Protein AF-A0A967GQU5-F1 (afdb_monomer_lite)

Foldseek 3Di:
DDDDCDDPNHGDDDDPDDDPVQVVVVHDDDWDWDWDDDPRWIWIDTDQWIWTDDPVVRDIFIGRCVVCVPSPDGD

Secondary structure (DSSP, 8-state):
-PPPSEETTEE-PPPS---SHHHHTT--PPP--EEEEETTEEEEEETTEEEEE-TTT-SEEEEETTT-TT-----

Radius of gyration: 16.89 Å; chains: 1; bounding box: 31×32×46 Å

Sequence (75 aa):
GEDPETRKGKRIVPRAGISLRPILAGGRLPERPLFFEHEGNRAIRLGKWKLVWTNFDKRWELYDIKVDRSEINDL

pLDDT: mean 93.93, std 7.43, range [56.0, 98.62]

Structure (mmCIF, N/CA/C/O backbone):
data_AF-A0A967GQU5-F1
#
_entry.id   AF-A0A967GQU5-F1
#
loop_
_atom_site.group_PDB
_atom_site.id
_atom_site.type_symbol
_atom_site.label_atom_id
_atom_site.label_alt_id
_atom_site.label_comp_id
_atom_site.label_asym_id
_atom_site.label_entity_id
_atom_site.label_seq_id
_atom_site.pdbx_PDB_ins_code
_atom_site.Cartn_x
_atom_site.Cartn_y
_atom_site.Cartn_z
_atom_site.occupancy
_atom_site.B_iso_or_equiv
_atom_site.auth_seq_id
_atom_site.auth_comp_id
_atom_site.auth_asym_id
_atom_site.auth_atom_id
_atom_site.pdbx_PDB_model_num
ATOM 1 N N . GLY A 1 1 ? -18.536 -6.156 16.046 1.00 56.00 1 GLY A N 1
ATOM 2 C CA . GLY A 1 1 ? -18.309 -5.412 17.292 1.00 56.00 1 GLY A CA 1
ATOM 3 C C . GLY A 1 1 ? -18.104 -3.976 16.904 1.00 56.00 1 GLY A C 1
ATOM 4 O O . GLY A 1 1 ? -17.208 -3.724 16.105 1.00 56.00 1 GLY A O 1
ATOM 5 N N . GLU A 1 2 ? -18.990 -3.103 17.362 1.00 64.00 2 GLU A N 1
ATOM 6 C CA . GLU A 1 2 ? -18.906 -1.663 17.119 1.00 64.00 2 GLU A CA 1
ATOM 7 C C . GLU A 1 2 ? -17.694 -1.073 17.841 1.00 64.00 2 GLU A C 1
ATOM 9 O O . GLU A 1 2 ? -17.294 -1.565 18.901 1.00 64.00 2 GLU A O 1
ATOM 14 N N . ASP A 1 3 ? -17.082 -0.057 17.238 1.00 69.56 3 ASP A N 1
ATOM 15 C CA . ASP A 1 3 ? -16.015 0.689 17.890 1.00 69.56 3 ASP A CA 1
ATOM 16 C C . ASP A 1 3 ? -16.593 1.783 18.775 1.00 69.56 3 ASP A C 1
ATOM 18 O O . ASP A 1 3 ? -17.589 2.406 18.410 1.00 69.56 3 ASP A O 1
ATOM 22 N N . PRO A 1 4 ? -15.959 2.070 19.919 1.00 82.00 4 PRO A N 1
ATOM 23 C CA . PRO A 1 4 ? -16.385 3.183 20.744 1.00 82.00 4 PRO A CA 1
ATOM 24 C C . PRO A 1 4 ? -16.133 4.511 20.015 1.00 82.00 4 PRO A C 1
ATOM 26 O O . PRO A 1 4 ? -15.001 4.831 19.681 1.00 82.00 4 PRO A O 1
ATOM 29 N N . GLU A 1 5 ? -17.172 5.324 19.834 1.00 84.19 5 GLU A N 1
ATOM 30 C CA . GLU A 1 5 ? -17.071 6.705 19.317 1.00 84.19 5 GLU A CA 1
ATOM 31 C C . GLU A 1 5 ? -16.342 7.647 20.300 1.00 84.19 5 GLU A C 1
ATOM 33 O O . GLU A 1 5 ? -15.814 8.701 19.930 1.00 84.19 5 GLU A O 1
ATOM 38 N N . THR A 1 6 ? -16.305 7.270 21.583 1.00 88.62 6 THR A N 1
ATOM 39 C CA . THR A 1 6 ? -15.725 8.067 22.667 1.00 88.62 6 THR A CA 1
ATOM 40 C C . THR A 1 6 ? -14.879 7.223 23.614 1.00 88.62 6 THR A C 1
ATOM 42 O O . THR A 1 6 ? -15.170 6.061 23.897 1.00 88.62 6 THR A O 1
ATOM 45 N N . ARG A 1 7 ? -13.817 7.822 24.160 1.00 84.19 7 ARG A N 1
ATOM 46 C CA . ARG A 1 7 ? -12.998 7.224 25.219 1.00 84.19 7 ARG A CA 1
ATOM 47 C C . ARG A 1 7 ? -12.696 8.266 26.289 1.00 84.19 7 ARG A C 1
ATOM 49 O O . ARG A 1 7 ? -12.129 9.313 25.996 1.00 84.19 7 ARG A O 1
ATOM 56 N N . LYS A 1 8 ? -13.089 7.976 27.537 1.00 89.94 8 LYS A N 1
ATOM 57 C CA . LYS A 1 8 ? -12.990 8.906 28.685 1.00 89.94 8 LYS A CA 1
ATOM 58 C C . LYS A 1 8 ? -13.607 10.289 28.388 1.00 89.94 8 LYS A C 1
ATOM 60 O O . LYS A 1 8 ? -12.993 11.313 28.663 1.00 89.94 8 LYS A O 1
ATOM 65 N N . GLY A 1 9 ? -14.783 10.312 27.756 1.00 91.00 9 GLY A N 1
ATOM 66 C CA . GLY A 1 9 ? -15.492 11.549 27.400 1.00 91.00 9 GLY A CA 1
ATOM 67 C C . GLY A 1 9 ? -14.911 12.331 26.214 1.00 91.00 9 GLY A C 1
ATOM 68 O O . GLY A 1 9 ? -15.460 13.365 25.854 1.00 91.00 9 GLY A O 1
ATOM 69 N N . LYS A 1 10 ? -13.831 11.856 25.576 1.00 90.69 10 LYS A N 1
ATOM 70 C CA . LYS A 1 10 ? -13.262 12.470 24.367 1.00 90.69 10 LYS A CA 1
ATOM 71 C C . LYS A 1 10 ? -13.664 11.680 23.128 1.00 90.69 10 LYS A C 1
ATOM 73 O O . LYS A 1 10 ? -13.559 10.452 23.130 1.00 90.69 10 LYS A O 1
ATOM 78 N N . ARG A 1 11 ? -14.094 12.377 22.072 1.00 91.38 11 ARG A N 1
ATOM 79 C CA . ARG A 1 11 ? -14.333 11.773 20.754 1.00 91.38 11 ARG A CA 1
ATOM 80 C C . ARG A 1 11 ? -13.019 11.229 20.200 1.00 91.38 11 ARG A C 1
ATOM 82 O O . ARG A 1 11 ? -11.992 11.900 20.305 1.00 91.38 11 ARG A O 1
ATOM 89 N N . ILE A 1 12 ? -13.051 10.028 19.636 1.00 90.75 12 ILE A N 1
ATOM 90 C CA . ILE A 1 12 ? -11.871 9.417 19.021 1.00 90.75 12 ILE A CA 1
ATOM 91 C C . ILE A 1 12 ? -12.005 9.383 17.502 1.00 90.75 12 ILE A C 1
ATOM 93 O O . ILE A 1 12 ? -13.108 9.385 16.959 1.00 90.75 12 ILE A O 1
ATOM 97 N N . VAL A 1 13 ? -10.866 9.372 16.813 1.00 88.38 13 VAL A N 1
ATOM 98 C CA . VAL A 1 13 ? -10.836 9.154 15.365 1.00 88.38 13 VAL A CA 1
ATOM 99 C C . VAL A 1 13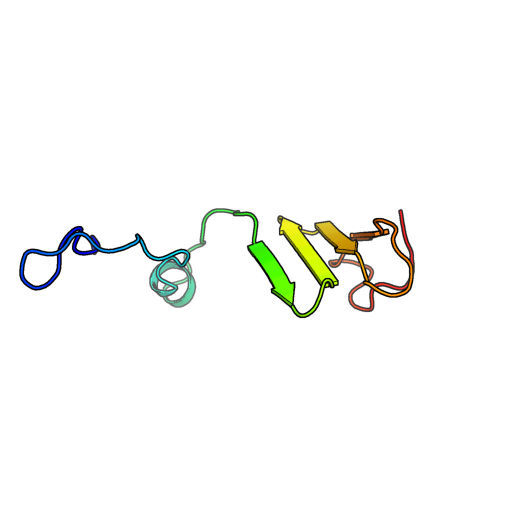 ? -11.235 7.698 15.098 1.00 88.38 13 VAL A C 1
ATOM 101 O O . VAL A 1 13 ? -10.656 6.802 15.725 1.00 88.38 13 VAL A O 1
ATOM 104 N N . PRO A 1 14 ? -12.197 7.435 14.194 1.00 87.62 14 PRO A N 1
ATOM 105 C CA . PRO A 1 14 ? -12.547 6.075 13.813 1.00 87.62 14 PRO A CA 1
ATOM 106 C C . PRO A 1 14 ? -11.329 5.316 13.288 1.00 87.62 14 PRO A C 1
ATOM 108 O O . PRO A 1 14 ? -10.469 5.878 12.606 1.00 87.62 14 PRO A O 1
ATOM 111 N N . ARG A 1 15 ? -11.250 4.015 13.575 1.00 87.94 15 ARG A N 1
ATOM 112 C CA . ARG A 1 15 ? -10.165 3.191 13.037 1.00 87.94 15 ARG A CA 1
ATOM 113 C C . ARG A 1 15 ? -10.264 3.123 11.511 1.00 87.94 15 ARG A C 1
ATOM 115 O O . ARG A 1 15 ? -11.326 2.869 10.955 1.00 87.94 15 ARG A O 1
ATOM 122 N N . ALA A 1 16 ? -9.127 3.258 10.834 1.00 89.00 16 ALA A N 1
ATOM 123 C CA . ALA A 1 16 ? -9.052 3.059 9.384 1.00 89.00 16 ALA A CA 1
ATOM 124 C C . ALA A 1 16 ? -9.126 1.571 8.974 1.00 89.00 16 ALA A C 1
ATOM 126 O O . ALA A 1 16 ? -9.283 1.250 7.795 1.00 89.00 16 ALA A O 1
ATOM 127 N N . GLY A 1 17 ? -8.941 0.656 9.933 1.00 90.69 17 GLY A N 1
ATOM 128 C CA . GLY A 1 17 ? -8.958 -0.791 9.723 1.00 90.69 17 GLY A CA 1
ATOM 129 C C . GLY A 1 17 ? -10.319 -1.431 9.999 1.00 90.69 17 GLY A C 1
ATOM 130 O O . GLY A 1 17 ? -11.154 -0.887 10.715 1.00 90.69 17 GLY A O 1
ATOM 131 N N . ILE A 1 18 ? -10.506 -2.641 9.477 1.00 91.44 18 ILE A N 1
ATOM 132 C CA . ILE A 1 18 ? -11.664 -3.498 9.760 1.00 91.44 18 ILE A CA 1
ATOM 133 C C . ILE A 1 18 ? -11.190 -4.821 10.363 1.00 91.44 18 ILE A C 1
ATOM 135 O O . ILE A 1 18 ? -10.032 -5.207 10.209 1.00 91.44 18 ILE A O 1
ATOM 139 N N . SER A 1 19 ? -12.076 -5.517 11.076 1.00 92.00 19 SER A N 1
ATOM 140 C CA . SER A 1 19 ? -11.734 -6.801 11.693 1.00 92.00 19 SER A CA 1
ATOM 141 C C . SER A 1 19 ? -11.372 -7.851 10.640 1.00 92.00 19 SER A C 1
ATOM 143 O O . SER A 1 19 ? -12.099 -8.014 9.667 1.00 92.00 19 SER A O 1
ATOM 145 N N . LEU A 1 20 ? -10.303 -8.620 10.874 1.00 94.75 20 LEU A N 1
ATOM 146 C CA . LEU A 1 20 ? -9.920 -9.760 10.026 1.00 94.75 20 LEU A CA 1
ATOM 147 C C . LEU A 1 20 ? -10.684 -11.053 10.352 1.00 94.75 20 LEU A C 1
ATOM 149 O O . LEU A 1 20 ? -10.590 -12.021 9.599 1.00 94.75 20 LEU A O 1
ATOM 153 N N . ARG A 1 21 ? -11.464 -11.077 11.445 1.00 96.06 21 ARG A N 1
ATOM 154 C CA . ARG A 1 21 ? -12.227 -12.260 11.883 1.00 96.06 21 ARG A CA 1
ATOM 155 C C . ARG A 1 21 ? -13.059 -12.913 10.767 1.00 96.06 21 ARG A C 1
ATOM 157 O O . ARG A 1 21 ? -13.021 -14.137 10.702 1.00 96.06 21 ARG A O 1
ATOM 164 N N . PRO A 1 22 ? -13.752 -12.167 9.878 1.00 95.75 22 PRO A N 1
ATOM 165 C CA . PRO A 1 22 ? -14.507 -12.780 8.789 1.00 95.75 22 PRO A CA 1
ATOM 166 C C . PRO A 1 22 ? -13.647 -13.657 7.873 1.00 95.75 22 PRO A C 1
ATOM 168 O O . PRO A 1 22 ? -14.068 -14.758 7.552 1.00 95.75 22 PRO A O 1
ATOM 171 N N . ILE A 1 23 ? -12.434 -13.223 7.500 1.00 96.25 23 ILE A N 1
ATOM 172 C CA . ILE A 1 23 ? -11.540 -14.022 6.635 1.00 96.25 23 ILE A CA 1
ATOM 173 C C . ILE A 1 23 ? -11.011 -15.240 7.382 1.00 96.25 23 ILE A C 1
ATOM 175 O O . ILE A 1 23 ? -10.956 -16.329 6.823 1.00 96.25 23 ILE A O 1
ATOM 179 N N . LEU A 1 24 ? -10.655 -15.075 8.659 1.00 96.94 24 LEU A N 1
ATOM 180 C CA . LEU A 1 24 ? -10.174 -16.184 9.488 1.00 96.94 24 LEU A CA 1
ATOM 181 C C . LEU A 1 24 ? -11.237 -17.281 9.671 1.00 96.94 24 LEU A C 1
ATOM 183 O O . LEU A 1 24 ? -10.888 -18.433 9.893 1.00 96.94 24 LEU A O 1
ATOM 187 N N . ALA A 1 25 ? -12.520 -16.933 9.542 1.00 97.44 25 ALA A N 1
ATOM 188 C CA . ALA A 1 25 ? -13.648 -17.860 9.564 1.00 97.44 25 ALA A CA 1
ATOM 189 C C . ALA A 1 25 ? -14.061 -18.377 8.164 1.00 97.44 25 ALA A C 1
ATOM 191 O O . ALA A 1 25 ? -15.155 -18.912 8.014 1.00 97.44 25 ALA A O 1
ATOM 192 N N . GLY A 1 26 ? -13.232 -18.190 7.127 1.00 97.75 26 GLY A N 1
ATOM 193 C CA . GLY A 1 26 ? -13.522 -18.623 5.750 1.00 97.75 26 GLY A CA 1
ATOM 194 C C . GLY A 1 26 ? -14.428 -17.678 4.947 1.00 97.75 26 GLY A C 1
ATOM 195 O O . GLY A 1 26 ? -14.800 -17.983 3.817 1.00 97.75 26 GLY A O 1
ATOM 196 N N . GLY A 1 27 ? -14.784 -16.523 5.511 1.00 97.38 27 GLY A N 1
ATOM 197 C CA . GLY A 1 27 ? -15.523 -15.463 4.833 1.00 97.38 27 GLY A CA 1
ATOM 198 C C . GLY A 1 27 ? -14.633 -14.544 3.990 1.00 97.38 27 GLY A C 1
ATOM 199 O O . GLY A 1 27 ? -13.479 -14.835 3.677 1.00 97.38 27 GLY A O 1
ATOM 200 N N . ARG A 1 28 ? -15.182 -13.386 3.612 1.00 95.75 28 ARG A N 1
ATOM 201 C CA . ARG A 1 28 ? -14.505 -12.369 2.789 1.00 95.75 28 ARG A CA 1
ATOM 202 C C . ARG A 1 28 ? -14.607 -11.003 3.458 1.00 95.75 28 ARG A C 1
ATOM 204 O O . ARG A 1 28 ? -15.521 -10.762 4.244 1.00 95.75 28 ARG A O 1
ATOM 211 N N . LEU A 1 29 ? -13.679 -10.109 3.132 1.00 94.75 29 LEU A N 1
ATOM 212 C CA . LEU A 1 29 ? -13.814 -8.685 3.445 1.00 94.75 29 LEU A CA 1
ATOM 213 C C . LEU A 1 29 ? -14.285 -7.923 2.211 1.00 94.75 29 LEU A C 1
ATOM 215 O O . LEU A 1 29 ? -13.991 -8.355 1.091 1.00 94.75 29 LEU A O 1
ATOM 219 N N . PRO A 1 30 ? -14.992 -6.797 2.405 1.00 93.62 30 PRO A N 1
ATOM 220 C CA . PRO A 1 30 ? -15.283 -5.889 1.311 1.00 93.62 30 PRO A CA 1
ATOM 221 C C . PRO A 1 30 ? -13.982 -5.372 0.695 1.00 93.62 30 PRO A C 1
ATOM 223 O O . PRO A 1 30 ? -12.985 -5.148 1.392 1.00 93.62 30 PRO A O 1
ATOM 226 N N . GLU A 1 31 ? -14.008 -5.166 -0.618 1.00 95.19 31 GLU A N 1
ATOM 227 C CA . GLU A 1 31 ? -12.945 -4.434 -1.290 1.00 95.19 31 GLU A CA 1
ATOM 228 C C . GLU A 1 31 ? -12.922 -2.990 -0.776 1.00 95.19 31 GLU A C 1
ATOM 230 O O . GLU A 1 31 ? -13.965 -2.374 -0.548 1.00 95.19 31 GLU A O 1
ATOM 235 N N . ARG A 1 32 ? -11.721 -2.459 -0.549 1.00 95.62 32 ARG A N 1
ATOM 236 C CA . ARG A 1 32 ? -11.526 -1.083 -0.103 1.00 95.62 32 ARG A CA 1
ATOM 237 C C . ARG A 1 32 ? -10.192 -0.548 -0.612 1.00 95.62 32 ARG A C 1
ATOM 239 O O . ARG A 1 32 ? -9.248 -1.335 -0.739 1.00 95.62 3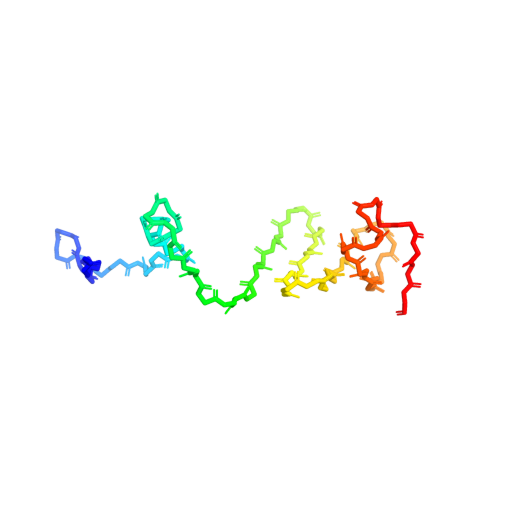2 ARG A O 1
ATOM 246 N N . PRO A 1 33 ? -10.078 0.767 -0.833 1.00 97.06 33 PRO A N 1
ATOM 247 C CA . PRO A 1 33 ? -8.791 1.372 -1.107 1.00 97.06 33 PRO A CA 1
ATOM 248 C C . PRO A 1 33 ? -7.912 1.371 0.153 1.00 97.06 33 PRO A C 1
ATOM 250 O O . PRO A 1 33 ? -8.392 1.549 1.279 1.00 97.06 33 PRO A O 1
ATOM 253 N N . LEU A 1 34 ? -6.612 1.176 -0.047 1.00 97.31 34 LEU A N 1
ATOM 254 C CA . LEU A 1 34 ? -5.563 1.402 0.944 1.00 97.31 34 LEU A CA 1
ATOM 255 C C . LEU A 1 34 ? -4.721 2.591 0.497 1.00 97.31 34 LEU A C 1
ATOM 257 O O . LEU A 1 34 ? -4.355 2.667 -0.674 1.00 97.31 34 LEU A O 1
ATOM 261 N N . PHE A 1 35 ? -4.403 3.478 1.433 1.00 97.56 35 PHE A N 1
ATOM 262 C CA . PHE A 1 35 ? -3.628 4.688 1.188 1.00 97.56 35 PHE A CA 1
ATOM 263 C C . PHE A 1 35 ? -2.337 4.628 1.995 1.00 97.56 35 PHE A C 1
ATOM 265 O O . PHE A 1 35 ? -2.356 4.246 3.167 1.00 97.56 35 PHE A O 1
ATOM 272 N N . PHE A 1 36 ? -1.237 5.013 1.362 1.00 97.88 36 PHE A N 1
ATOM 273 C CA . PHE A 1 36 ? 0.092 5.060 1.953 1.00 97.88 36 PHE A CA 1
ATOM 274 C C . PHE A 1 36 ? 0.724 6.407 1.620 1.00 97.88 36 PHE A C 1
ATOM 276 O O . PHE A 1 36 ? 0.622 6.866 0.483 1.00 97.88 36 PHE A O 1
ATOM 283 N N . GLU A 1 37 ? 1.394 7.009 2.594 1.00 97.38 37 GLU A N 1
ATOM 284 C CA . GLU A 1 37 ? 2.288 8.147 2.402 1.00 97.38 37 GLU A CA 1
ATOM 285 C C . GLU A 1 37 ? 3.473 7.974 3.353 1.00 97.38 37 GLU A C 1
ATOM 287 O O . GLU A 1 37 ? 3.290 7.571 4.505 1.00 97.38 37 GLU A O 1
ATOM 292 N N . HIS A 1 38 ? 4.682 8.182 2.837 1.00 97.38 38 HIS A N 1
ATOM 293 C CA . HIS A 1 38 ? 5.903 8.206 3.629 1.00 97.38 38 HIS A CA 1
ATOM 294 C C . HIS A 1 38 ? 6.972 9.023 2.899 1.00 97.38 38 HIS A C 1
ATOM 296 O O . HIS A 1 38 ? 7.394 8.660 1.796 1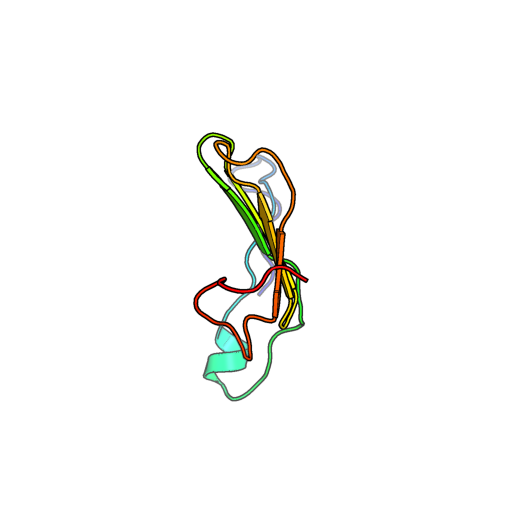.00 97.38 38 HIS A O 1
ATOM 302 N N . GLU A 1 39 ? 7.421 10.110 3.525 1.00 96.56 39 GLU A N 1
ATOM 303 C CA . GLU A 1 39 ? 8.495 10.977 3.020 1.00 96.56 39 GLU A CA 1
ATOM 304 C C . GLU A 1 39 ? 8.259 11.464 1.573 1.00 96.56 39 GLU A C 1
ATOM 306 O O . GLU A 1 39 ? 9.167 11.517 0.741 1.00 96.56 39 GLU A O 1
ATOM 311 N N . GLY A 1 40 ? 7.010 11.812 1.245 1.00 96.12 40 GLY A N 1
ATOM 312 C CA . GLY A 1 40 ? 6.624 12.332 -0.072 1.00 96.12 40 GLY A CA 1
ATOM 313 C C . GLY A 1 40 ? 6.328 11.261 -1.127 1.00 96.12 40 GLY A C 1
ATOM 314 O O . GLY A 1 40 ? 5.707 11.578 -2.154 1.00 96.12 40 GLY A O 1
ATOM 315 N N . ASN A 1 41 ? 6.695 10.003 -0.862 1.00 97.81 41 ASN A N 1
ATOM 316 C CA . ASN A 1 41 ? 6.201 8.852 -1.611 1.00 97.81 41 ASN A CA 1
ATOM 317 C C . ASN A 1 41 ? 4.758 8.577 -1.205 1.00 97.81 41 ASN A C 1
ATOM 319 O O . ASN A 1 41 ? 4.395 8.717 -0.038 1.00 97.81 41 ASN A O 1
ATOM 323 N N . ARG A 1 42 ? 3.926 8.163 -2.155 1.00 98.19 42 ARG A N 1
ATOM 324 C CA . ARG A 1 42 ? 2.509 7.893 -1.899 1.00 98.19 42 ARG A CA 1
ATOM 325 C C . ARG A 1 42 ? 2.004 6.768 -2.782 1.00 98.19 42 ARG A C 1
ATOM 327 O O . ARG A 1 42 ? 2.439 6.625 -3.922 1.00 98.19 42 ARG A O 1
ATOM 334 N N . ALA A 1 43 ? 1.078 5.980 -2.252 1.00 98.44 43 ALA A N 1
ATOM 335 C CA . ALA A 1 43 ? 0.453 4.912 -3.010 1.00 98.44 43 ALA A CA 1
ATOM 336 C C . ALA A 1 43 ? -1.023 4.740 -2.662 1.00 98.44 43 ALA A C 1
ATOM 338 O O . ALA A 1 43 ? -1.437 4.907 -1.511 1.00 98.44 43 ALA A O 1
ATOM 339 N N . ILE A 1 44 ? -1.802 4.346 -3.665 1.00 98.56 44 ILE A N 1
ATOM 340 C CA . ILE A 1 44 ? -3.193 3.922 -3.525 1.00 98.56 44 ILE A CA 1
ATOM 341 C C . ILE A 1 44 ? -3.295 2.499 -4.057 1.00 98.56 44 ILE A C 1
ATOM 343 O O . ILE A 1 44 ? -2.834 2.219 -5.159 1.00 98.56 44 ILE A O 1
ATOM 347 N N . ARG A 1 45 ? -3.913 1.592 -3.301 1.00 98.00 45 ARG A N 1
ATOM 348 C CA . ARG A 1 45 ? -4.168 0.219 -3.753 1.00 98.00 45 ARG A CA 1
ATOM 349 C C . ARG A 1 45 ? -5.647 -0.111 -3.677 1.00 98.00 45 ARG A C 1
ATOM 351 O O . ARG A 1 45 ? -6.230 -0.003 -2.603 1.00 98.00 45 ARG A O 1
ATOM 358 N N . LEU A 1 46 ? -6.217 -0.586 -4.782 1.00 98.25 46 LEU A N 1
ATOM 359 C CA . LEU A 1 46 ? -7.597 -1.060 -4.865 1.00 98.25 46 LEU A CA 1
ATOM 360 C C . LEU A 1 46 ? -7.660 -2.324 -5.725 1.00 98.25 46 LEU A C 1
ATOM 362 O O . LEU A 1 46 ? -7.354 -2.302 -6.917 1.00 98.25 46 LEU A O 1
ATOM 366 N N . GLY A 1 47 ? -8.044 -3.443 -5.110 1.00 96.56 47 GLY A N 1
ATOM 367 C CA . GLY A 1 47 ?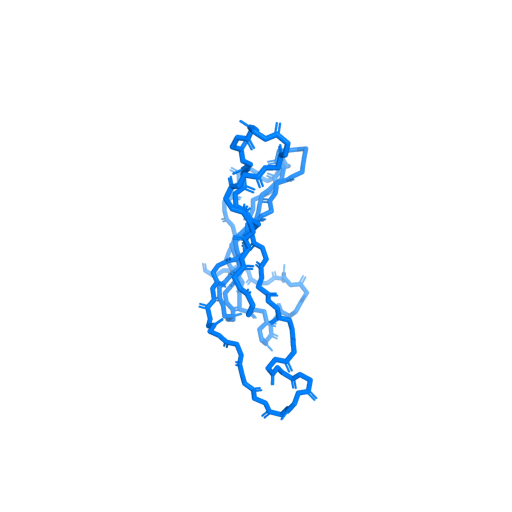 -8.085 -4.733 -5.791 1.00 96.56 47 GLY A CA 1
ATOM 368 C C . GLY A 1 47 ? -6.718 -5.115 -6.367 1.00 96.56 47 GLY A C 1
ATOM 369 O O . GLY A 1 47 ? -5.749 -5.313 -5.625 1.00 96.56 47 GLY A O 1
ATOM 370 N N . LYS A 1 48 ? -6.656 -5.231 -7.698 1.00 97.94 48 LYS A N 1
ATOM 371 C CA . LYS A 1 48 ? -5.430 -5.533 -8.455 1.00 97.94 48 LYS A CA 1
ATOM 372 C C . LYS A 1 48 ? -4.609 -4.297 -8.833 1.00 97.94 48 LYS A C 1
ATOM 374 O O . LYS A 1 48 ? -3.480 -4.447 -9.271 1.00 97.94 48 LYS A O 1
ATOM 379 N N . TRP A 1 49 ? -5.168 -3.103 -8.683 1.00 98.56 49 TRP A N 1
ATOM 380 C CA . TRP A 1 49 ? -4.523 -1.868 -9.099 1.00 98.56 49 TRP A CA 1
ATOM 381 C C . TRP A 1 49 ? -3.707 -1.276 -7.960 1.00 98.56 49 TRP A C 1
ATOM 383 O O . TRP A 1 49 ? -4.173 -1.218 -6.813 1.00 98.56 49 TRP A O 1
ATOM 393 N N . LYS A 1 50 ? -2.507 -0.805 -8.284 1.00 98.56 50 LYS A N 1
ATOM 394 C CA . LY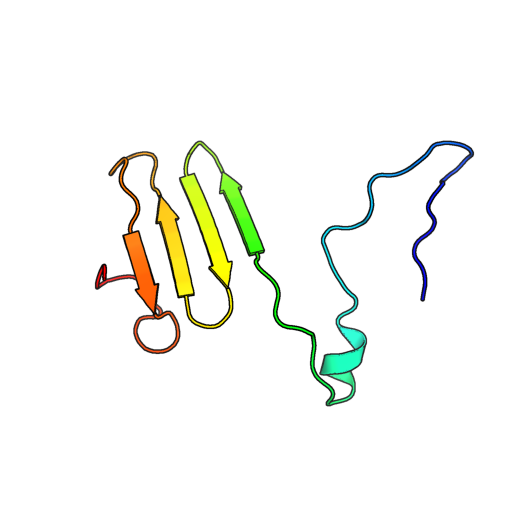S A 1 50 ? -1.688 0.015 -7.398 1.00 98.56 50 LYS A CA 1
ATOM 395 C C . LYS A 1 50 ? -1.192 1.232 -8.169 1.00 98.56 50 LYS A C 1
ATOM 397 O O . LYS A 1 50 ? -0.566 1.085 -9.207 1.00 98.56 50 LYS A O 1
ATOM 402 N N . LEU A 1 51 ? -1.514 2.410 -7.655 1.00 98.62 51 LEU A N 1
ATOM 403 C CA . LEU A 1 51 ? -1.049 3.696 -8.152 1.00 98.62 51 LEU A CA 1
ATOM 404 C C . LEU A 1 51 ? 0.080 4.162 -7.234 1.00 98.62 51 LEU A C 1
ATOM 406 O O . LEU A 1 51 ? -0.123 4.208 -6.017 1.00 98.62 51 LEU A O 1
ATOM 410 N N . VAL A 1 52 ? 1.244 4.483 -7.788 1.00 98.31 52 VAL A N 1
ATOM 411 C CA . VAL A 1 52 ? 2.453 4.847 -7.040 1.00 98.31 52 VAL A CA 1
ATOM 412 C C . VAL A 1 52 ? 2.978 6.184 -7.526 1.00 98.31 52 VAL A C 1
ATOM 414 O O . VAL A 1 52 ? 2.955 6.485 -8.711 1.00 98.31 52 VAL A O 1
ATOM 417 N N . TRP A 1 53 ? 3.450 6.994 -6.591 1.00 98.38 53 TRP A N 1
ATOM 418 C CA . TRP A 1 53 ? 4.251 8.170 -6.878 1.00 98.38 53 TRP A CA 1
ATOM 419 C C . TRP A 1 53 ? 5.461 8.156 -5.964 1.00 98.38 53 TRP A C 1
ATOM 421 O O . TRP A 1 53 ? 5.325 8.077 -4.735 1.00 98.38 53 TRP A O 1
ATOM 431 N N . THR A 1 54 ? 6.639 8.287 -6.566 1.00 97.19 54 THR A N 1
ATOM 432 C CA . THR A 1 54 ? 7.904 8.427 -5.850 1.00 97.19 54 THR A CA 1
ATOM 433 C C . THR A 1 54 ? 8.307 9.901 -5.793 1.00 97.19 54 THR A C 1
ATOM 435 O O . THR A 1 5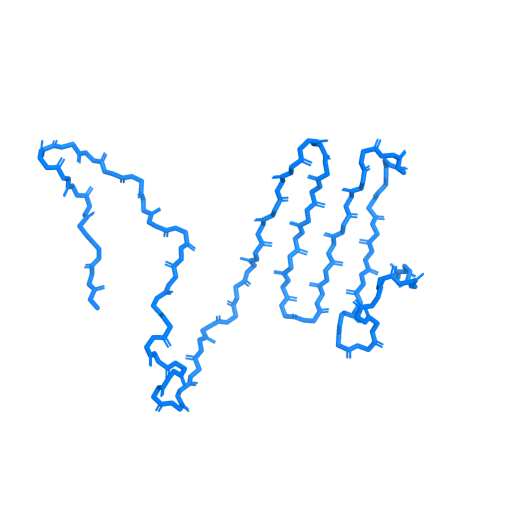4 ? 8.030 10.694 -6.698 1.00 97.19 54 THR A O 1
ATOM 438 N N . ASN A 1 55 ? 8.977 10.307 -4.715 1.00 94.94 55 ASN A N 1
ATOM 439 C CA . ASN A 1 55 ? 9.516 11.669 -4.623 1.00 94.94 55 ASN A CA 1
ATOM 440 C C . ASN A 1 55 ? 10.684 11.910 -5.613 1.00 94.94 55 ASN A C 1
ATOM 442 O O . ASN A 1 55 ? 11.069 13.054 -5.857 1.00 94.94 55 ASN A O 1
ATOM 446 N N . PHE A 1 56 ? 11.226 10.833 -6.191 1.00 93.25 56 PHE A N 1
ATOM 447 C CA . PHE A 1 56 ? 12.278 10.864 -7.201 1.00 93.25 56 PHE A CA 1
ATOM 448 C C . PHE A 1 56 ? 11.713 11.120 -8.607 1.00 93.25 56 PHE A C 1
ATOM 450 O O . PHE A 1 56 ? 12.048 12.136 -9.214 1.00 93.25 56 PHE A O 1
ATOM 457 N N . ASP A 1 57 ? 10.807 10.264 -9.088 1.00 94.00 57 ASP A N 1
ATOM 458 C CA . ASP A 1 57 ? 10.285 10.319 -10.462 1.00 94.00 57 ASP A CA 1
ATOM 459 C C . ASP A 1 57 ? 9.234 11.411 -10.655 1.00 94.00 57 ASP A C 1
ATOM 461 O O . ASP A 1 57 ? 9.043 11.906 -11.766 1.00 94.00 57 ASP A O 1
ATOM 465 N N . LYS A 1 58 ? 8.554 11.810 -9.569 1.00 95.81 58 LYS A N 1
ATOM 466 C CA . LYS A 1 58 ? 7.553 12.891 -9.553 1.00 95.81 58 LYS A CA 1
ATOM 467 C C . LYS A 1 58 ? 6.479 12.750 -10.638 1.00 95.81 58 LYS A C 1
ATOM 469 O O . LYS A 1 58 ? 5.992 13.742 -11.184 1.00 95.81 58 LYS A O 1
ATOM 474 N N . ARG A 1 59 ? 6.098 11.510 -10.926 1.00 97.50 59 ARG A N 1
ATOM 475 C CA . ARG A 1 59 ? 4.974 11.140 -11.781 1.00 97.50 59 ARG A CA 1
ATOM 476 C C . ARG A 1 59 ? 4.197 10.010 -11.123 1.00 97.50 59 ARG A C 1
ATOM 478 O O . ARG A 1 59 ? 4.696 9.351 -10.212 1.00 97.50 59 ARG A O 1
ATOM 485 N N . TRP A 1 60 ? 2.965 9.832 -11.572 1.00 98.12 60 TRP A N 1
ATOM 486 C CA . TRP A 1 60 ? 2.171 8.673 -11.202 1.00 98.12 60 TRP A CA 1
ATOM 487 C C . TRP A 1 60 ? 2.502 7.511 -12.123 1.00 98.12 60 TRP A C 1
ATOM 489 O O . TRP A 1 60 ? 2.619 7.719 -13.326 1.00 98.12 60 TRP A O 1
ATOM 499 N N . GLU A 1 61 ? 2.595 6.325 -11.540 1.00 98.38 61 GLU A N 1
ATOM 500 C CA . GLU A 1 61 ? 2.767 5.054 -12.236 1.00 98.38 61 GLU A CA 1
ATOM 501 C C . GLU A 1 61 ? 1.656 4.096 -11.782 1.00 98.38 61 GLU A C 1
ATOM 503 O O . GLU A 1 61 ? 1.259 4.099 -10.605 1.00 98.38 61 GLU A O 1
ATOM 508 N N . LEU A 1 62 ? 1.105 3.316 -12.709 1.00 98.62 62 LEU A N 1
ATOM 509 C CA . LEU A 1 62 ? -0.021 2.414 -12.489 1.00 98.62 62 LEU A CA 1
ATOM 510 C C . LEU A 1 62 ? 0.383 0.965 -12.766 1.00 98.62 62 LEU A C 1
ATOM 512 O O . LEU A 1 62 ? 0.812 0.620 -13.858 1.00 98.62 62 LEU A O 1
ATOM 516 N N . TYR A 1 63 ? 0.134 0.086 -11.797 1.00 98.62 63 TYR A N 1
ATOM 517 C CA . TYR A 1 63 ? 0.503 -1.326 -11.886 1.00 98.62 63 TYR A CA 1
ATOM 518 C C . TYR A 1 63 ? -0.688 -2.260 -11.651 1.00 98.62 63 TYR A C 1
ATOM 520 O O . TYR A 1 63 ? -1.501 -2.051 -10.740 1.00 98.62 63 TYR A O 1
ATOM 528 N N . ASP A 1 64 ? -0.747 -3.351 -12.424 1.00 98.56 64 ASP A N 1
ATOM 529 C CA . ASP A 1 64 ? -1.572 -4.526 -12.123 1.00 98.56 64 ASP A CA 1
ATOM 530 C C . ASP A 1 64 ? -0.769 -5.526 -11.274 1.00 98.56 64 ASP A C 1
ATOM 532 O O . ASP A 1 64 ? -0.099 -6.431 -11.776 1.00 98.56 64 ASP A O 1
ATOM 536 N N . ILE A 1 65 ? -0.880 -5.402 -9.953 1.00 97.81 65 ILE A N 1
ATOM 537 C CA . ILE A 1 65 ? -0.114 -6.201 -8.987 1.00 97.81 65 ILE A CA 1
ATOM 538 C C . ILE A 1 65 ? -0.479 -7.695 -8.970 1.00 97.81 65 ILE A C 1
ATOM 540 O O . ILE A 1 65 ? 0.166 -8.468 -8.256 1.00 97.81 65 ILE A O 1
ATOM 544 N N . LYS A 1 66 ? -1.529 -8.130 -9.689 1.00 97.56 66 LYS A N 1
ATOM 545 C CA . LYS A 1 66 ? -1.814 -9.568 -9.836 1.00 97.56 66 LYS A CA 1
ATOM 546 C C . LYS A 1 66 ? -0.828 -10.243 -10.781 1.00 97.56 66 LYS A C 1
ATOM 548 O O . LYS A 1 66 ? -0.521 -11.413 -10.563 1.00 97.56 66 LYS A O 1
ATOM 553 N N . VAL A 1 67 ? -0.379 -9.532 -11.811 1.00 97.94 67 VAL A N 1
ATOM 554 C CA . VAL A 1 67 ? 0.505 -10.066 -12.858 1.00 97.94 67 VAL A CA 1
ATOM 555 C C . VAL A 1 67 ? 1.900 -9.448 -12.815 1.00 97.94 67 VAL A C 1
ATOM 557 O O . VAL A 1 67 ? 2.852 -10.106 -13.213 1.00 97.94 67 VAL A O 1
ATOM 560 N N . ASP A 1 68 ? 2.039 -8.252 -12.242 1.00 98.00 68 ASP A N 1
ATOM 561 C CA . ASP A 1 68 ? 3.308 -7.559 -12.031 1.00 98.00 68 ASP A CA 1
ATOM 562 C C . ASP A 1 68 ? 3.477 -7.169 -10.556 1.00 98.00 68 ASP A C 1
ATOM 564 O O . ASP A 1 68 ? 3.280 -6.031 -10.133 1.00 98.00 68 ASP A O 1
ATOM 568 N N . ARG A 1 69 ? 3.827 -8.159 -9.728 1.00 95.50 69 ARG A N 1
ATOM 569 C CA . ARG A 1 69 ? 4.066 -7.949 -8.288 1.00 95.50 69 ARG A CA 1
ATOM 570 C C . ARG A 1 69 ? 5.286 -7.071 -7.994 1.00 95.50 69 ARG A C 1
ATOM 572 O O . ARG A 1 69 ? 5.418 -6.619 -6.859 1.00 95.50 69 ARG A O 1
ATOM 579 N N . SER A 1 70 ? 6.182 -6.930 -8.965 1.00 97.00 70 SER A N 1
ATOM 580 C CA . SER A 1 70 ? 7.449 -6.203 -8.872 1.00 97.00 70 SER A CA 1
ATOM 581 C C . SER A 1 70 ? 7.359 -4.753 -9.335 1.00 97.00 70 SER A C 1
ATOM 583 O O . SER A 1 70 ? 8.330 -4.035 -9.133 1.00 97.00 70 SER A O 1
ATOM 585 N N . GLU A 1 71 ? 6.224 -4.330 -9.902 1.00 96.75 71 GLU A N 1
ATOM 586 C CA . GLU A 1 71 ? 5.989 -2.941 -10.320 1.00 96.75 71 GLU A CA 1
ATOM 587 C C . GLU A 1 71 ? 6.979 -2.489 -11.408 1.00 96.75 71 GLU A C 1
ATOM 589 O O . GLU A 1 71 ? 7.592 -1.432 -11.319 1.00 96.75 71 GLU A O 1
ATOM 594 N N . ILE A 1 72 ? 7.179 -3.334 -12.425 1.00 97.25 72 ILE A N 1
ATOM 595 C CA . ILE A 1 72 ? 8.165 -3.104 -13.493 1.00 97.25 72 ILE A CA 1
ATOM 596 C C . ILE A 1 72 ? 7.542 -2.365 -14.683 1.00 97.25 72 ILE A C 1
ATOM 598 O O . ILE A 1 72 ? 8.213 -1.561 -15.326 1.00 97.25 72 ILE A O 1
ATOM 602 N N . ASN A 1 73 ? 6.278 -2.647 -14.996 1.00 97.81 73 ASN A N 1
ATOM 603 C CA . ASN A 1 73 ? 5.607 -2.169 -16.200 1.00 97.81 73 ASN A CA 1
ATOM 604 C C . ASN A 1 73 ? 4.512 -1.167 -15.824 1.00 97.81 73 ASN A C 1
ATOM 606 O O . ASN A 1 73 ? 3.430 -1.568 -15.395 1.00 97.81 73 ASN A O 1
ATOM 610 N N . ASP A 1 74 ? 4.815 0.119 -15.988 1.00 97.50 74 ASP A N 1
ATOM 611 C CA . ASP A 1 74 ? 3.828 1.203 -15.908 1.00 97.50 74 ASP A CA 1
ATOM 612 C C . ASP A 1 74 ? 2.790 1.089 -17.048 1.00 97.50 74 ASP A C 1
ATOM 614 O O . ASP A 1 74 ? 3.136 0.649 -18.152 1.00 97.50 74 ASP A O 1
ATOM 618 N N . LEU A 1 75 ? 1.528 1.445 -16.774 1.00 96.69 75 LEU A N 1
ATOM 619 C CA . LEU A 1 75 ? 0.351 1.214 -17.635 1.00 96.69 75 LEU A CA 1
ATOM 620 C C . LEU A 1 75 ? -0.362 2.497 -18.071 1.00 96.69 75 LEU A C 1
ATOM 622 O O . LEU A 1 75 ? -0.622 3.365 -17.208 1.00 96.69 75 LEU A O 1
#